Protein AF-A0A753ILD4-F1 (afdb_monomer_lite)

Radius of gyration: 21.02 Å; chains: 1; bounding box: 46×29×59 Å

InterPro domains:
  IPR007387 TRAP transporter, small membrane protein DctQ [PTHR35011] (1-93)
  IPR055348 Tripartite ATP-independent periplasmic transporters, DctQ component [PF04290] (17-93)

Secondary structure (DSSP, 8-state):
-HHHHHHHHHHHHHHHHHHHHHHHHHHHHSS---HHHHHHHHHHHHHHHHHHHHHHHHTT----THHHHHTS-HHHHHHHHHHHHHHHHHH--

Organism: Salmonella enterica (NCBI:txid28901)

Foldseek 3Di:
DLVVLVVVLVVLVVVLVVLVVVQVCCCVVVVDGDPVSVVVSVVSVVVSVVSVVVSVVVVVPPVPPVVVLVVDDPVVVVVVVVVVVVVVVVVVD

pLDDT: mean 78.39, std 11.81, range [47.88, 94.06]

Structure (mmCIF, N/CA/C/O backbone):
data_AF-A0A753ILD4-F1
#
_entry.id   AF-A0A753ILD4-F1
#
loop_
_atom_site.group_PDB
_atom_site.id
_atom_site.type_symbol
_atom_site.label_atom_id
_atom_site.label_alt_id
_atom_site.label_comp_id
_atom_site.label_asym_id
_atom_site.label_entity_id
_atom_site.label_seq_id
_atom_site.pdbx_PDB_ins_code
_atom_site.Cartn_x
_atom_site.Cartn_y
_atom_site.Cartn_z
_atom_site.occupancy
_atom_site.B_iso_or_equiv
_atom_site.auth_seq_id
_atom_site.auth_comp_id
_atom_site.auth_asym_id
_atom_site.auth_atom_id
_atom_site.pdbx_PDB_model_num
ATOM 1 N N . MET A 1 1 ? -3.343 15.400 12.227 1.00 72.06 1 MET A N 1
ATOM 2 C CA . MET A 1 1 ? -2.192 14.477 12.095 1.00 72.06 1 MET A CA 1
ATOM 3 C C . MET A 1 1 ? -2.550 13.225 11.292 1.00 72.06 1 MET A C 1
ATOM 5 O O . MET A 1 1 ? -1.917 13.010 10.270 1.00 72.06 1 MET A O 1
ATOM 9 N N . LYS A 1 2 ? -3.613 12.481 11.646 1.00 76.12 2 LYS A N 1
ATOM 10 C CA . LYS A 1 2 ? -4.068 11.283 10.905 1.00 76.12 2 LYS A CA 1
ATOM 11 C C . LYS A 1 2 ? -4.204 11.486 9.383 1.00 76.12 2 LYS A C 1
ATOM 13 O O . LYS A 1 2 ? -3.594 10.755 8.621 1.00 76.12 2 LYS A O 1
ATOM 18 N N . ARG A 1 3 ? -4.917 12.534 8.945 1.00 81.50 3 ARG A N 1
ATOM 19 C CA . ARG A 1 3 ? -5.118 12.853 7.511 1.00 81.50 3 ARG A CA 1
ATOM 20 C C . ARG A 1 3 ? -3.822 13.105 6.733 1.00 81.50 3 ARG A C 1
ATOM 22 O O . ARG A 1 3 ? -3.750 12.800 5.551 1.00 81.50 3 ARG A O 1
ATOM 29 N N . VAL A 1 4 ? -2.799 13.649 7.396 1.00 87.94 4 VAL A N 1
ATOM 30 C CA . VAL A 1 4 ? -1.479 13.869 6.783 1.00 87.94 4 VAL A CA 1
ATOM 31 C C . VAL A 1 4 ? -0.780 12.529 6.579 1.00 87.94 4 VAL A C 1
ATOM 33 O O . VAL A 1 4 ? -0.233 12.283 5.513 1.00 87.94 4 VAL A O 1
ATOM 36 N N . LEU A 1 5 ? -0.854 11.644 7.575 1.00 86.06 5 LEU A N 1
ATOM 37 C CA . LEU A 1 5 ? -0.256 10.315 7.513 1.00 86.06 5 LEU A CA 1
ATOM 38 C C . LEU A 1 5 ? -0.955 9.415 6.477 1.00 86.06 5 LEU A C 1
ATOM 40 O O . LEU A 1 5 ? -0.278 8.739 5.712 1.00 86.06 5 LEU A O 1
ATOM 44 N N . GLU A 1 6 ? -2.288 9.482 6.384 1.00 86.38 6 GLU A N 1
ATOM 45 C CA . GLU A 1 6 ? -3.076 8.850 5.311 1.00 86.38 6 GLU A CA 1
ATOM 46 C C . GLU A 1 6 ? -2.655 9.366 3.925 1.00 86.38 6 GLU A C 1
ATOM 48 O O . GLU A 1 6 ? -2.471 8.575 3.002 1.00 86.38 6 GLU A O 1
ATOM 53 N N . GLY A 1 7 ? -2.447 10.681 3.781 1.00 90.38 7 GLY A N 1
ATOM 54 C CA . GLY A 1 7 ? -1.963 11.283 2.537 1.00 90.38 7 GLY A CA 1
ATOM 55 C C . GLY A 1 7 ? -0.558 10.809 2.154 1.00 90.38 7 GLY A C 1
ATOM 56 O O . GLY A 1 7 ? -0.334 10.416 1.012 1.00 90.38 7 GLY A O 1
ATOM 57 N N . ILE A 1 8 ? 0.373 10.780 3.113 1.00 90.12 8 ILE A N 1
ATOM 58 C CA . ILE A 1 8 ? 1.737 10.266 2.906 1.00 90.12 8 ILE A CA 1
ATOM 59 C C . ILE A 1 8 ? 1.698 8.790 2.496 1.00 90.12 8 ILE A C 1
ATOM 61 O O . ILE A 1 8 ? 2.380 8.403 1.549 1.00 90.12 8 ILE A O 1
ATOM 65 N N . LEU A 1 9 ? 0.875 7.977 3.164 1.00 90.06 9 LEU A N 1
ATOM 66 C CA . LEU A 1 9 ? 0.708 6.559 2.851 1.00 90.06 9 LEU A CA 1
ATOM 67 C C . LEU A 1 9 ? 0.168 6.351 1.430 1.00 90.06 9 LEU A C 1
ATOM 69 O O . LEU A 1 9 ? 0.706 5.533 0.686 1.00 90.06 9 LEU A O 1
ATOM 73 N N . ALA A 1 10 ? -0.855 7.113 1.033 1.00 91.00 10 ALA A N 1
ATOM 74 C CA . ALA A 1 10 ? -1.426 7.046 -0.309 1.00 91.00 10 ALA A CA 1
ATOM 75 C C . ALA A 1 10 ? -0.390 7.394 -1.391 1.00 91.00 10 ALA A C 1
ATOM 77 O O . ALA A 1 10 ? -0.289 6.694 -2.399 1.00 91.00 10 ALA A O 1
ATOM 78 N N . VAL A 1 11 ? 0.422 8.431 -1.158 1.00 93.94 11 VAL A N 1
ATOM 79 C CA . VAL A 1 11 ? 1.514 8.812 -2.066 1.00 93.94 11 VAL A CA 1
ATOM 80 C C . VAL A 1 11 ? 2.576 7.713 -2.140 1.00 93.94 11 VAL A C 1
ATOM 82 O O . VAL A 1 11 ? 2.984 7.349 -3.239 1.00 93.94 11 VAL A O 1
ATOM 85 N N . LEU A 1 12 ? 2.991 7.138 -1.007 1.00 90.06 12 LEU A N 1
ATOM 86 C CA . LEU A 1 12 ? 3.970 6.045 -0.969 1.00 90.06 12 LEU A CA 1
ATOM 87 C C . LEU A 1 12 ? 3.500 4.816 -1.754 1.00 90.06 12 LEU A C 1
ATOM 89 O O . LEU A 1 12 ? 4.276 4.254 -2.525 1.00 90.06 12 LEU A O 1
ATOM 93 N N . ILE A 1 13 ? 2.231 4.428 -1.596 1.00 91.31 13 ILE A N 1
ATOM 94 C CA . ILE A 1 13 ? 1.626 3.319 -2.347 1.00 91.31 13 ILE A CA 1
ATOM 95 C C . ILE A 1 13 ? 1.627 3.627 -3.848 1.00 91.31 13 ILE A C 1
ATOM 97 O O . ILE A 1 13 ? 2.038 2.783 -4.645 1.00 91.31 13 ILE A O 1
ATOM 101 N N . ALA A 1 14 ? 1.202 4.831 -4.241 1.00 94.06 14 ALA A N 1
ATOM 102 C CA . ALA A 1 14 ? 1.160 5.233 -5.644 1.00 94.06 14 ALA A CA 1
ATOM 103 C C . ALA A 1 14 ? 2.559 5.233 -6.282 1.00 94.06 14 ALA A C 1
ATOM 105 O O . ALA A 1 14 ? 2.743 4.691 -7.371 1.00 94.06 14 ALA A O 1
ATOM 106 N N . VAL A 1 15 ? 3.558 5.782 -5.584 1.00 92.75 15 VAL A N 1
ATOM 107 C CA . VAL A 1 15 ? 4.955 5.807 -6.039 1.00 92.75 15 VAL A CA 1
ATOM 108 C C . VAL A 1 15 ? 5.505 4.391 -6.183 1.00 92.75 15 VAL A C 1
ATOM 110 O O . VAL A 1 15 ? 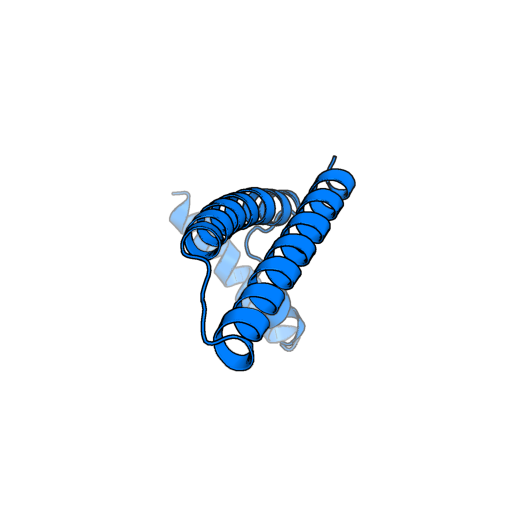6.049 4.063 -7.237 1.00 92.75 15 VAL A O 1
ATOM 113 N N . LEU A 1 16 ? 5.323 3.533 -5.174 1.00 90.81 16 LEU A N 1
ATOM 114 C CA . LEU A 1 16 ? 5.771 2.141 -5.230 1.00 90.81 16 LEU A CA 1
ATOM 115 C C . LEU A 1 16 ? 5.119 1.395 -6.404 1.00 90.81 16 LEU A C 1
ATOM 117 O O . LEU A 1 16 ? 5.809 0.714 -7.159 1.00 90.81 16 LEU A O 1
ATOM 121 N N . SER A 1 17 ? 3.808 1.572 -6.598 1.00 91.69 17 SER A N 1
ATOM 122 C CA . SER A 1 17 ? 3.072 0.966 -7.709 1.00 91.69 17 SER A CA 1
ATOM 123 C C . SER A 1 17 ? 3.609 1.424 -9.065 1.00 91.69 17 SER A C 1
ATOM 125 O O . SER A 1 17 ? 3.849 0.588 -9.932 1.00 91.69 17 SER A O 1
ATOM 127 N N . CYS A 1 18 ? 3.828 2.728 -9.259 1.00 92.88 18 CYS A N 1
ATOM 128 C CA . CYS A 1 18 ? 4.385 3.262 -10.503 1.00 92.88 18 CYS A CA 1
ATOM 129 C C . CYS A 1 18 ? 5.788 2.717 -10.777 1.00 92.88 18 CYS A C 1
ATOM 131 O O . CYS A 1 18 ? 6.067 2.291 -11.893 1.00 92.88 18 CYS A O 1
ATOM 133 N N . ILE A 1 19 ? 6.659 2.689 -9.765 1.00 88.75 19 ILE A N 1
ATOM 134 C CA . ILE A 1 19 ? 8.034 2.194 -9.897 1.00 88.75 19 ILE A CA 1
ATOM 135 C C . ILE A 1 19 ? 8.048 0.717 -10.310 1.00 88.75 19 ILE A C 1
ATOM 137 O O . ILE A 1 19 ? 8.741 0.350 -11.260 1.00 88.75 19 ILE A O 1
ATOM 141 N N . VAL A 1 20 ? 7.259 -0.125 -9.639 1.00 86.94 20 VAL A N 1
ATOM 142 C CA . VAL A 1 20 ? 7.166 -1.555 -9.964 1.00 86.94 20 VAL A CA 1
ATOM 143 C C . VAL A 1 20 ? 6.561 -1.756 -11.352 1.00 86.94 20 VAL A C 1
ATOM 145 O O . VAL A 1 20 ? 7.059 -2.577 -12.117 1.00 86.94 20 VAL A O 1
ATOM 148 N N . PHE A 1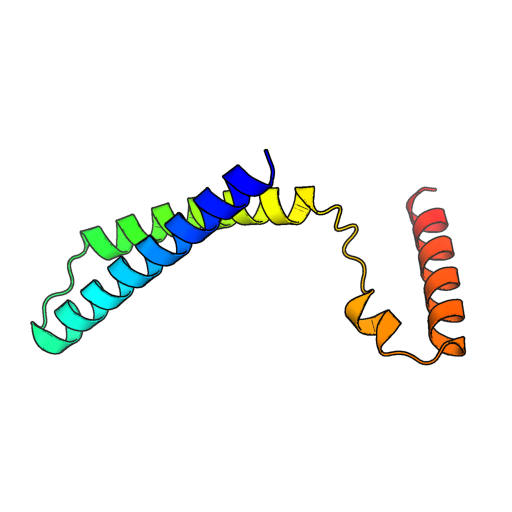 21 ? 5.538 -0.982 -11.717 1.00 89.31 21 PHE A N 1
ATOM 149 C CA . PHE A 1 21 ? 4.914 -1.064 -13.036 1.00 89.31 21 PHE A C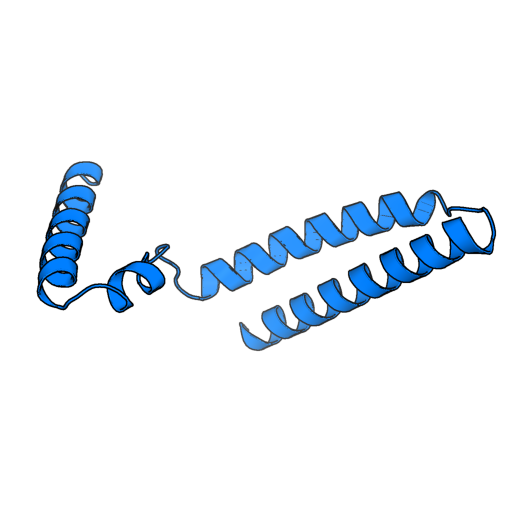A 1
ATOM 150 C C . PHE A 1 21 ? 5.884 -0.678 -14.160 1.00 89.31 21 PHE A C 1
ATOM 152 O O . PHE A 1 21 ? 5.981 -1.383 -15.162 1.00 89.31 21 PHE A O 1
ATOM 159 N N . ILE A 1 22 ? 6.663 0.390 -13.969 1.00 88.12 22 ILE A N 1
ATOM 160 C CA . ILE A 1 22 ? 7.723 0.787 -14.903 1.00 88.12 22 ILE A CA 1
ATOM 161 C C . ILE A 1 22 ? 8.785 -0.312 -14.999 1.00 88.12 22 ILE A C 1
ATOM 163 O O . ILE A 1 22 ? 9.185 -0.654 -16.107 1.00 88.12 22 ILE A O 1
ATOM 167 N N . ASN A 1 23 ? 9.208 -0.904 -13.875 1.00 86.62 23 ASN A N 1
ATOM 168 C CA . ASN A 1 23 ? 10.181 -2.004 -13.875 1.00 86.62 23 ASN A CA 1
ATOM 169 C C . ASN A 1 23 ? 9.647 -3.223 -14.647 1.00 86.62 23 ASN A C 1
ATOM 171 O O . ASN A 1 23 ? 10.363 -3.797 -15.458 1.00 86.62 23 ASN A O 1
ATOM 175 N N . VAL A 1 24 ? 8.367 -3.569 -14.482 1.00 86.44 24 VAL A N 1
ATOM 176 C CA . VAL A 1 24 ? 7.701 -4.627 -15.258 1.00 86.44 24 VAL A CA 1
ATOM 177 C C . VAL A 1 24 ? 7.740 -4.313 -16.757 1.00 86.44 24 VAL A C 1
ATOM 179 O O . VAL A 1 24 ? 8.163 -5.163 -17.538 1.00 86.44 24 VAL A O 1
ATOM 182 N N . ILE A 1 25 ? 7.374 -3.096 -17.173 1.00 87.38 25 ILE A N 1
ATOM 183 C CA . ILE A 1 25 ? 7.426 -2.695 -18.590 1.00 87.38 25 ILE A CA 1
ATOM 184 C C . ILE A 1 25 ? 8.856 -2.757 -19.130 1.00 87.38 25 ILE A C 1
ATOM 186 O O . ILE A 1 25 ? 9.067 -3.266 -20.226 1.00 87.38 25 ILE A O 1
ATOM 190 N N . LEU A 1 26 ? 9.841 -2.266 -18.379 1.00 85.12 26 LEU A N 1
ATOM 191 C CA . LEU A 1 26 ? 11.245 -2.301 -18.792 1.00 85.12 26 LEU A CA 1
ATOM 192 C C . LEU A 1 26 ? 11.757 -3.735 -18.927 1.00 85.12 26 LEU A C 1
ATOM 194 O O . LEU A 1 26 ? 12.396 -4.089 -19.914 1.00 85.12 26 LEU A O 1
ATOM 198 N N . ARG A 1 27 ? 11.414 -4.583 -17.961 1.00 82.38 27 ARG A N 1
ATOM 199 C CA . ARG A 1 27 ? 11.857 -5.969 -17.925 1.00 82.38 27 ARG A CA 1
ATOM 200 C C . ARG A 1 27 ? 11.279 -6.795 -19.067 1.00 82.38 27 ARG A C 1
ATOM 202 O O . ARG A 1 27 ? 12.023 -7.558 -19.666 1.00 82.38 27 ARG A O 1
ATOM 209 N N . TYR A 1 28 ? 9.988 -6.648 -19.368 1.00 82.81 28 TYR A N 1
ATOM 210 C CA . TYR A 1 28 ? 9.334 -7.427 -20.428 1.00 82.81 28 TYR A CA 1
ATOM 211 C C . TYR A 1 28 ? 9.395 -6.761 -21.811 1.00 82.81 28 TYR A C 1
ATOM 213 O O . TYR A 1 28 ? 9.319 -7.453 -22.817 1.00 82.81 28 TYR A O 1
ATOM 221 N N . GLY A 1 29 ? 9.510 -5.434 -21.880 1.00 80.62 29 GLY A N 1
ATOM 222 C CA . GLY A 1 29 ? 9.552 -4.682 -23.138 1.00 80.62 29 GLY A CA 1
ATOM 223 C C . GLY A 1 29 ? 10.965 -4.398 -23.650 1.00 80.62 29 GLY A C 1
ATOM 224 O O . GLY A 1 29 ? 11.177 -4.366 -24.858 1.00 80.62 29 GLY A O 1
ATOM 225 N N . PHE A 1 30 ? 11.931 -4.204 -22.749 1.00 76.12 30 PHE A N 1
ATOM 226 C CA . PHE A 1 30 ? 13.320 -3.861 -23.077 1.00 76.12 30 PHE A CA 1
ATOM 227 C C . PHE A 1 30 ? 14.328 -4.931 -22.622 1.00 76.12 30 PHE A C 1
ATOM 229 O O . PHE A 1 30 ? 15.530 -4.665 -22.670 1.00 76.12 30 PHE A O 1
ATOM 236 N N . GLU A 1 31 ? 13.864 -6.101 -22.148 1.00 67.38 31 GLU A N 1
ATOM 237 C CA . GLU A 1 31 ? 14.681 -7.220 -21.617 1.00 67.38 31 GLU A CA 1
ATOM 238 C C . GLU A 1 31 ? 15.714 -6.785 -20.549 1.00 67.38 31 GLU A C 1
ATOM 240 O O . GLU A 1 31 ? 16.661 -7.502 -20.229 1.00 67.38 31 GLU A O 1
ATOM 245 N N . SER A 1 32 ? 15.546 -5.590 -19.974 1.00 68.25 32 SER A N 1
ATOM 246 C CA . SER A 1 32 ? 16.497 -4.962 -19.060 1.00 68.25 32 SER A CA 1
ATOM 247 C C . SER A 1 32 ? 15.771 -4.508 -17.803 1.00 68.25 32 SER A C 1
ATOM 249 O O . SER A 1 32 ? 14.971 -3.576 -17.795 1.00 68.25 32 SER A O 1
ATOM 251 N N . SER A 1 33 ? 16.045 -5.202 -16.704 1.00 67.00 33 SER A N 1
ATOM 252 C CA . SER A 1 33 ? 15.596 -4.821 -15.367 1.00 67.00 33 SER A CA 1
ATOM 253 C C . SER A 1 33 ? 16.669 -3.979 -14.683 1.00 67.00 33 SER A C 1
ATOM 255 O O . SER A 1 33 ? 17.821 -4.405 -14.571 1.00 67.00 33 SER A O 1
ATOM 257 N N . ILE A 1 34 ? 16.303 -2.792 -14.199 1.00 74.12 34 ILE A N 1
ATOM 258 C CA . ILE A 1 34 ? 17.219 -1.933 -13.442 1.00 74.12 34 ILE A CA 1
ATOM 259 C C . ILE A 1 34 ? 17.346 -2.505 -12.026 1.00 74.12 34 ILE A C 1
ATOM 261 O O . ILE A 1 34 ? 16.423 -2.375 -11.226 1.00 74.12 34 ILE A O 1
ATOM 265 N N . LEU A 1 35 ? 18.501 -3.093 -11.694 1.00 70.88 35 LEU A N 1
ATOM 266 C CA . LEU A 1 35 ? 18.753 -3.707 -10.379 1.00 70.88 35 LEU A CA 1
ATOM 267 C C . LEU A 1 35 ? 18.510 -2.727 -9.212 1.00 70.88 35 LEU A C 1
ATOM 269 O O . LEU A 1 35 ? 17.982 -3.101 -8.168 1.00 70.88 35 LEU A O 1
ATOM 273 N N . SER A 1 36 ? 18.822 -1.444 -9.414 1.00 73.56 36 SER A N 1
ATOM 274 C CA . SER A 1 36 ? 18.599 -0.381 -8.425 1.00 73.56 36 SER A CA 1
ATOM 275 C C . SER A 1 36 ? 17.119 -0.127 -8.119 1.00 73.56 36 SER A C 1
ATOM 277 O O . SER A 1 36 ? 16.795 0.377 -7.045 1.00 73.56 36 SER A O 1
ATOM 279 N N . VAL A 1 37 ? 16.205 -0.473 -9.033 1.00 79.94 37 VAL A N 1
ATOM 280 C CA . VAL A 1 37 ? 14.764 -0.306 -8.811 1.00 79.94 37 VAL A CA 1
ATOM 281 C C . VAL A 1 37 ? 14.238 -1.362 -7.844 1.00 79.94 37 VAL A C 1
ATOM 283 O O . VAL A 1 37 ? 13.410 -1.040 -6.994 1.00 79.94 37 VAL A O 1
ATOM 286 N N . ASP A 1 38 ? 14.742 -2.593 -7.907 1.00 79.38 38 ASP A N 1
ATOM 287 C CA . ASP A 1 38 ? 14.372 -3.659 -6.970 1.00 79.38 38 ASP A CA 1
ATOM 288 C C . ASP A 1 38 ? 14.763 -3.323 -5.525 1.00 79.38 38 ASP A C 1
ATOM 290 O O . ASP A 1 38 ? 14.000 -3.572 -4.588 1.00 79.38 38 ASP A O 1
ATOM 294 N N . GLU A 1 39 ? 15.934 -2.717 -5.337 1.00 86.06 39 GLU A N 1
ATOM 295 C CA . GLU A 1 39 ? 16.422 -2.314 -4.018 1.00 86.06 39 GLU A CA 1
ATOM 296 C C . GLU A 1 39 ? 15.647 -1.103 -3.475 1.00 86.06 39 GLU A C 1
ATOM 298 O O . GLU A 1 39 ? 15.149 -1.130 -2.345 1.00 86.06 39 GLU A O 1
ATOM 303 N N . LEU A 1 40 ? 15.422 -0.088 -4.318 1.00 85.19 40 LEU A N 1
ATOM 304 C CA . LEU A 1 40 ? 14.628 1.094 -3.973 1.00 85.19 40 LEU A CA 1
ATOM 305 C C . LEU A 1 40 ? 13.181 0.734 -3.604 1.00 85.19 40 LEU A C 1
ATOM 307 O O . LEU A 1 40 ? 12.652 1.235 -2.610 1.00 85.19 40 LEU A O 1
ATOM 311 N N . SER A 1 41 ? 12.555 -0.163 -4.372 1.00 85.75 41 SER A N 1
ATOM 312 C CA . SER A 1 41 ? 11.197 -0.658 -4.109 1.00 85.75 41 SER A CA 1
ATOM 313 C C . SER A 1 41 ? 11.107 -1.324 -2.739 1.00 85.75 41 SER A C 1
ATOM 315 O O . SER A 1 41 ? 10.139 -1.128 -2.008 1.00 85.75 41 SER A O 1
ATOM 317 N N . ARG A 1 42 ? 12.142 -2.079 -2.358 1.00 87.56 42 ARG A N 1
ATOM 318 C CA . ARG A 1 42 ? 12.209 -2.777 -1.072 1.00 87.56 42 ARG A CA 1
ATOM 319 C C . ARG A 1 42 ? 12.316 -1.795 0.092 1.00 87.56 42 ARG A C 1
ATOM 321 O O . ARG A 1 42 ? 11.600 -1.951 1.078 1.00 87.56 42 ARG A O 1
ATOM 328 N N . TYR A 1 43 ? 13.138 -0.755 -0.041 1.00 89.62 43 TYR A N 1
ATOM 329 C CA . TYR A 1 43 ? 13.230 0.300 0.970 1.00 89.62 43 TYR A CA 1
ATOM 330 C C . TYR A 1 43 ? 11.931 1.103 1.098 1.00 89.62 43 TYR A C 1
ATOM 332 O O . TYR A 1 43 ? 11.456 1.315 2.214 1.00 89.62 43 TYR A O 1
ATOM 340 N N . LEU A 1 44 ? 11.316 1.500 -0.022 1.00 88.38 44 LEU A N 1
ATOM 341 C CA . LEU A 1 44 ? 10.009 2.173 -0.034 1.00 88.38 44 LEU A CA 1
ATOM 342 C C . LEU A 1 44 ? 8.924 1.316 0.617 1.00 88.38 44 LEU A C 1
ATOM 344 O O . LEU A 1 44 ? 8.124 1.830 1.396 1.00 88.38 44 LEU A O 1
ATOM 348 N N . PHE A 1 45 ? 8.919 0.014 0.332 1.00 89.06 45 PHE A N 1
ATOM 349 C CA . PHE A 1 45 ? 7.975 -0.917 0.929 1.00 89.06 45 PHE A CA 1
ATOM 350 C C . PHE A 1 45 ? 8.115 -0.957 2.451 1.00 89.06 45 PHE A C 1
ATOM 352 O O . PHE A 1 45 ? 7.112 -0.818 3.134 1.00 89.06 45 PHE A O 1
ATOM 359 N N . VAL A 1 46 ? 9.336 -1.054 2.990 1.00 93.31 46 VAL A N 1
ATOM 360 C CA . VAL A 1 46 ? 9.573 -1.036 4.446 1.00 93.31 46 VAL A CA 1
ATOM 361 C C . VAL A 1 46 ? 9.011 0.236 5.092 1.00 93.31 46 VAL A C 1
ATOM 363 O O . VAL A 1 46 ? 8.304 0.161 6.099 1.00 93.31 46 VAL A O 1
ATOM 366 N N . TRP A 1 47 ? 9.268 1.405 4.499 1.00 91.50 47 TRP A N 1
ATOM 367 C CA . TRP A 1 47 ? 8.712 2.673 4.985 1.00 91.50 47 TRP A CA 1
ATOM 368 C C . TRP A 1 47 ? 7.182 2.709 4.924 1.00 91.50 47 TRP A C 1
ATOM 370 O O . TRP A 1 47 ? 6.539 3.166 5.871 1.00 91.50 47 TRP A O 1
ATOM 380 N N . LEU A 1 48 ? 6.594 2.186 3.846 1.00 90.75 48 LEU A N 1
ATOM 381 C CA . LEU A 1 48 ? 5.149 2.052 3.680 1.00 90.75 48 LEU A CA 1
ATOM 382 C C . LEU A 1 48 ? 4.542 1.173 4.778 1.00 90.75 48 LEU A C 1
ATOM 384 O O . LEU A 1 48 ? 3.522 1.559 5.346 1.00 90.75 48 LEU A O 1
ATOM 388 N N . THR A 1 49 ? 5.165 0.043 5.130 1.00 89.69 49 THR A N 1
ATOM 389 C CA . THR A 1 49 ? 4.664 -0.838 6.197 1.00 89.69 49 THR A CA 1
ATOM 390 C C . THR A 1 49 ? 4.696 -0.156 7.558 1.00 89.69 49 THR A C 1
ATOM 392 O O . THR A 1 49 ? 3.715 -0.239 8.293 1.00 89.69 49 THR A O 1
ATOM 395 N N . PHE A 1 50 ? 5.781 0.548 7.896 1.00 90.44 50 PHE A N 1
ATOM 396 C CA . PHE A 1 50 ? 5.874 1.267 9.170 1.00 90.44 50 PHE A CA 1
ATOM 397 C C . PHE A 1 50 ? 4.839 2.390 9.270 1.00 90.44 50 PHE A C 1
ATOM 399 O O . PHE A 1 50 ? 4.113 2.472 10.260 1.00 90.44 50 PHE A O 1
ATOM 406 N N . ILE A 1 51 ? 4.722 3.227 8.236 1.00 88.00 51 ILE A N 1
ATOM 407 C CA . ILE A 1 51 ? 3.748 4.325 8.211 1.00 88.00 51 ILE A CA 1
ATOM 408 C C . ILE A 1 51 ? 2.318 3.771 8.228 1.00 88.00 51 ILE A C 1
ATOM 410 O O . ILE A 1 51 ? 1.483 4.252 8.993 1.00 88.00 51 ILE A O 1
ATOM 414 N N . GLY A 1 52 ? 2.042 2.725 7.445 1.00 86.00 52 GLY A N 1
ATOM 415 C CA . GLY A 1 52 ? 0.746 2.050 7.412 1.00 86.00 52 GLY A CA 1
ATOM 416 C C . GLY A 1 52 ? 0.361 1.437 8.758 1.00 86.00 52 GLY A C 1
ATOM 417 O O . GLY A 1 52 ? -0.777 1.599 9.195 1.00 86.00 52 GLY A O 1
ATOM 418 N N . ALA A 1 53 ? 1.311 0.813 9.460 1.00 85.38 53 ALA A N 1
ATOM 419 C CA . ALA A 1 53 ? 1.095 0.288 10.804 1.00 85.38 53 ALA A CA 1
ATOM 420 C C . ALA A 1 53 ? 0.746 1.403 11.800 1.00 85.38 53 ALA A C 1
ATOM 422 O O . ALA A 1 53 ? -0.186 1.242 12.582 1.00 85.38 53 ALA A O 1
ATOM 423 N N . ILE A 1 54 ? 1.426 2.554 11.737 1.00 85.62 54 ILE A N 1
ATOM 424 C CA . ILE A 1 54 ? 1.115 3.710 12.592 1.00 85.62 54 ILE A CA 1
ATOM 425 C C . ILE A 1 54 ? -0.297 4.237 12.296 1.00 85.62 54 ILE A C 1
ATOM 427 O O . ILE A 1 54 ? -1.056 4.466 13.235 1.00 85.62 54 ILE A O 1
ATOM 431 N N . VAL A 1 55 ? -0.686 4.389 11.021 1.00 82.44 55 VAL A N 1
ATOM 432 C CA . VAL A 1 55 ? -2.054 4.809 10.645 1.00 82.44 55 VAL A CA 1
ATOM 433 C C . VAL A 1 55 ? -3.096 3.825 11.181 1.00 82.44 55 VAL A C 1
ATOM 435 O O . VAL A 1 55 ? -4.080 4.255 11.781 1.00 82.44 55 VAL A O 1
ATOM 438 N N . ALA A 1 56 ? -2.870 2.519 11.009 1.00 78.38 56 ALA A N 1
ATOM 439 C CA . ALA A 1 56 ? -3.773 1.473 11.486 1.00 78.38 56 ALA A CA 1
ATOM 440 C C . ALA A 1 56 ? -3.896 1.465 13.020 1.00 78.38 56 ALA A C 1
ATOM 442 O O . ALA A 1 56 ? -4.984 1.270 13.559 1.00 78.38 56 ALA A O 1
ATOM 443 N N . PHE A 1 57 ? -2.796 1.730 13.727 1.00 74.88 57 PHE A N 1
ATOM 444 C CA . PHE A 1 57 ? -2.778 1.815 15.186 1.00 74.88 57 PHE A CA 1
ATOM 445 C C . PHE A 1 57 ? -3.483 3.080 15.700 1.00 74.88 57 PHE A C 1
ATOM 447 O O . PHE A 1 57 ? -4.203 3.035 16.696 1.00 74.88 57 PHE A O 1
ATOM 454 N N . MET A 1 58 ? -3.330 4.207 14.993 1.00 70.31 58 MET A N 1
ATOM 455 C CA . MET A 1 58 ? -4.019 5.465 15.303 1.00 70.31 58 MET A CA 1
ATOM 456 C C . MET A 1 58 ? -5.543 5.361 15.187 1.00 70.31 58 MET A C 1
ATOM 458 O O . MET A 1 58 ? -6.246 6.133 15.838 1.00 70.31 58 MET A O 1
ATOM 462 N N . ASP A 1 59 ? -6.060 4.422 14.393 1.00 66.81 59 ASP A N 1
ATOM 463 C CA . ASP A 1 59 ? -7.500 4.185 14.266 1.00 66.81 59 ASP A CA 1
ATOM 464 C C . ASP A 1 59 ? -8.120 3.422 15.449 1.00 66.81 59 ASP A C 1
ATOM 466 O O . ASP A 1 59 ? -9.275 3.013 15.381 1.00 66.81 59 ASP A O 1
ATOM 470 N N . ASN A 1 60 ? -7.390 3.268 16.566 1.00 55.19 60 ASN A N 1
ATOM 471 C CA . ASN A 1 60 ? -7.848 2.536 17.750 1.00 55.19 60 ASN A CA 1
ATOM 472 C C . ASN A 1 60 ? -8.370 1.141 17.396 1.00 55.19 60 ASN A C 1
ATOM 474 O O . ASN A 1 60 ? -9.385 0.675 17.915 1.00 55.19 60 ASN A O 1
ATOM 478 N N . ALA A 1 61 ? -7.619 0.432 16.559 1.00 51.66 61 ALA A N 1
ATOM 479 C CA . ALA A 1 61 ? -7.759 -1.002 16.475 1.00 51.66 61 ALA A CA 1
ATOM 480 C C . ALA A 1 61 ? -7.110 -1.642 17.721 1.00 51.66 61 ALA A C 1
ATOM 482 O O . ALA A 1 61 ? -6.079 -2.305 17.646 1.00 51.66 61 ALA A O 1
ATOM 483 N N . HIS A 1 62 ? -7.811 -1.606 18.863 1.00 50.34 62 HIS A N 1
ATOM 484 C CA . HIS A 1 62 ? -8.120 -2.918 19.443 1.00 50.34 62 HIS A CA 1
ATOM 485 C C . HIS A 1 62 ? -8.637 -3.685 18.240 1.00 50.34 62 HIS A C 1
ATOM 487 O O . HIS A 1 62 ? -9.609 -3.195 17.676 1.00 50.34 62 HIS A O 1
ATOM 493 N N . VAL A 1 63 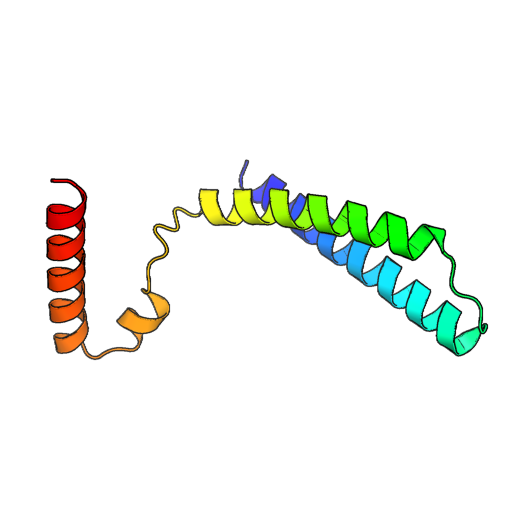? -7.916 -4.689 17.735 1.00 51.44 63 VAL A N 1
ATOM 494 C CA . VAL A 1 63 ? -8.270 -5.421 16.511 1.00 51.44 63 VAL A CA 1
ATOM 495 C C . VAL A 1 63 ? -9.650 -6.019 16.747 1.00 51.44 63 VAL A C 1
ATOM 497 O O . VAL A 1 63 ? -9.815 -7.146 17.202 1.00 51.44 63 VAL A O 1
ATOM 500 N N . GLN A 1 64 ? -10.664 -5.185 16.581 1.00 47.88 64 GLN A N 1
ATOM 501 C CA . GLN A 1 64 ? -12.021 -5.488 16.888 1.00 47.88 64 GLN A CA 1
ATOM 502 C C . GLN A 1 64 ? -12.376 -6.303 15.678 1.00 47.88 64 GLN A C 1
ATOM 504 O O . GLN A 1 64 ? -12.449 -5.832 14.544 1.00 47.88 64 GLN A O 1
ATOM 509 N N . VAL A 1 65 ? -12.599 -7.571 15.956 1.00 51.91 65 VAL A N 1
ATOM 510 C CA . VAL A 1 65 ? -13.309 -8.521 15.120 1.00 51.91 65 VAL A CA 1
ATOM 511 C C . VAL A 1 65 ? -14.759 -8.015 14.908 1.00 51.91 65 VAL A C 1
ATOM 513 O O . VAL A 1 65 ? -15.678 -8.802 14.748 1.00 51.91 65 VAL A O 1
ATOM 516 N N . THR A 1 66 ? -15.016 -6.698 14.909 1.00 55.56 66 THR A N 1
ATOM 517 C CA . THR A 1 66 ? -16.316 -6.071 14.673 1.00 55.56 66 THR A CA 1
ATOM 518 C C . THR A 1 66 ? -16.823 -6.399 13.293 1.00 55.56 66 THR A C 1
ATOM 520 O O . THR A 1 66 ? -17.995 -6.710 13.179 1.00 55.56 66 THR A O 1
ATOM 523 N N . PHE A 1 67 ? -15.961 -6.494 12.276 1.00 55.44 67 PHE A N 1
ATOM 524 C CA . PHE A 1 67 ? -16.416 -6.903 10.945 1.00 55.44 67 PHE A CA 1
ATOM 525 C C . PHE A 1 67 ? -17.074 -8.298 10.940 1.00 55.44 67 PHE A C 1
ATOM 527 O O . PHE A 1 67 ? -18.036 -8.544 10.216 1.00 55.44 67 PHE A O 1
ATOM 534 N N . VAL A 1 68 ? -16.587 -9.223 11.776 1.00 58.34 68 VAL A N 1
ATOM 535 C CA . VAL A 1 68 ? -17.184 -10.561 11.924 1.00 58.34 68 VAL A CA 1
ATOM 536 C C . VAL A 1 68 ? -18.376 -10.519 12.884 1.00 58.34 68 VAL A C 1
ATOM 538 O O . VAL A 1 68 ? -19.386 -11.165 12.623 1.00 58.34 68 VAL A O 1
ATOM 541 N N . VAL A 1 69 ? -18.302 -9.735 13.964 1.00 61.19 69 VAL A N 1
ATOM 542 C CA . VAL A 1 69 ? -19.380 -9.583 14.957 1.00 61.19 69 VAL A CA 1
ATOM 543 C C . VAL A 1 69 ? -20.611 -8.903 14.357 1.00 61.19 69 VAL A C 1
ATOM 545 O O . VAL A 1 69 ? -21.721 -9.374 14.573 1.00 61.19 69 VAL A O 1
ATOM 548 N N . GLU A 1 70 ? -20.453 -7.856 13.552 1.00 63.00 70 GLU A N 1
ATOM 549 C CA . GLU A 1 70 ? -21.546 -7.129 12.891 1.00 63.00 70 GLU A CA 1
ATOM 550 C C . GLU A 1 70 ? -22.303 -7.999 11.886 1.00 63.00 70 GLU A C 1
ATOM 552 O O . GLU A 1 70 ? -23.502 -7.820 11.692 1.00 63.00 70 GLU A O 1
ATOM 557 N N . LYS A 1 71 ? -21.632 -8.999 11.302 1.00 64.12 71 LYS A N 1
ATOM 558 C CA . LYS A 1 71 ? -22.258 -9.984 10.413 1.00 64.12 71 LYS A CA 1
ATOM 559 C C . LYS A 1 71 ? -22.987 -11.111 11.160 1.00 64.12 71 LYS A C 1
ATOM 561 O O . LYS A 1 71 ? -23.638 -11.941 10.526 1.00 64.12 71 LYS A O 1
ATOM 566 N N . LEU A 1 72 ? -22.865 -11.172 12.486 1.00 61.59 72 LEU A N 1
ATOM 567 C CA . LEU A 1 72 ? -23.485 -12.179 13.345 1.00 61.59 72 LEU A CA 1
ATOM 568 C C . LEU A 1 72 ? -24.835 -11.692 13.893 1.00 61.59 72 LEU A C 1
ATOM 570 O O . LEU A 1 72 ? -25.031 -10.512 14.170 1.00 61.59 72 LEU A O 1
ATOM 574 N N . SER A 1 73 ? -25.766 -12.627 14.109 1.00 70.38 73 SER A N 1
ATOM 575 C CA . SER A 1 73 ? -27.061 -12.329 14.730 1.00 70.38 73 SER A CA 1
ATOM 576 C C . SER A 1 73 ? -26.893 -11.724 16.139 1.00 70.38 73 SER A C 1
ATOM 578 O O . SER A 1 73 ? -25.933 -12.058 16.846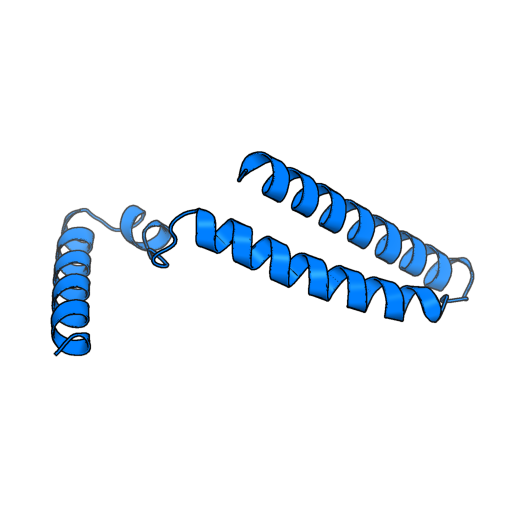 1.00 70.38 73 SER A O 1
ATOM 580 N N . PRO A 1 74 ? -27.837 -10.883 16.604 1.00 71.06 74 PRO A N 1
ATOM 581 C CA . PRO A 1 74 ? -27.714 -10.152 17.873 1.00 71.06 74 PRO A CA 1
ATOM 582 C C . PRO A 1 74 ? -27.510 -11.055 19.105 1.00 71.06 74 PRO A C 1
ATOM 584 O O . PRO A 1 74 ? -26.893 -10.644 20.087 1.00 71.06 74 PRO A O 1
ATOM 587 N N . ALA A 1 75 ? -27.959 -12.314 19.054 1.00 71.25 75 ALA A N 1
ATOM 588 C CA . ALA A 1 75 ? -27.717 -13.297 20.112 1.00 71.25 75 ALA A CA 1
ATOM 589 C C . ALA A 1 75 ? -26.244 -13.747 20.190 1.00 71.25 75 ALA A C 1
ATOM 591 O O . ALA A 1 75 ? -25.696 -13.911 21.284 1.00 71.25 75 ALA A O 1
ATOM 592 N N . ASN A 1 76 ? -25.583 -13.913 19.042 1.00 70.88 76 ASN A N 1
ATOM 593 C CA . ASN A 1 76 ? -24.197 -14.373 18.982 1.00 70.88 76 ASN A CA 1
ATOM 594 C C . ASN A 1 76 ? -23.205 -13.240 19.271 1.00 70.88 76 ASN A C 1
ATOM 596 O O . ASN A 1 76 ? -22.166 -13.494 19.878 1.00 70.88 76 ASN A O 1
ATOM 600 N N . GLN A 1 77 ? -23.554 -11.991 18.941 1.00 71.88 77 GLN A N 1
ATOM 601 C CA . GLN A 1 77 ? -22.776 -10.814 19.348 1.00 71.88 77 GLN A CA 1
ATOM 602 C C . GLN A 1 77 ? -22.660 -10.711 20.873 1.00 71.88 77 GLN A C 1
ATOM 604 O O . GLN A 1 77 ? -21.570 -10.514 21.407 1.00 71.88 77 GLN A O 1
ATOM 609 N N . ARG A 1 78 ? -23.775 -10.921 21.584 1.00 72.19 78 ARG A N 1
ATOM 610 C CA . ARG A 1 78 ? -23.836 -10.845 23.051 1.00 72.19 78 ARG A CA 1
ATOM 611 C C . ARG A 1 78 ? -23.001 -11.934 23.729 1.00 72.19 78 ARG A C 1
ATOM 613 O O . ARG A 1 78 ? -22.354 -11.680 24.739 1.00 72.19 78 ARG A O 1
ATOM 620 N N . ARG A 1 79 ? -22.977 -13.142 23.154 1.00 75.81 79 ARG A N 1
ATOM 621 C CA . ARG A 1 79 ? -22.107 -14.236 23.618 1.00 75.81 79 ARG A CA 1
ATOM 622 C C . ARG A 1 79 ? -20.634 -13.929 23.380 1.00 75.81 79 ARG A C 1
ATOM 624 O O . ARG A 1 79 ? -19.828 -14.146 24.278 1.00 75.81 79 ARG A O 1
ATOM 631 N N . LEU A 1 80 ? -20.292 -13.407 22.201 1.00 74.94 80 LEU A N 1
ATOM 632 C CA . LEU A 1 80 ? -18.907 -13.091 21.872 1.00 74.94 80 LEU A CA 1
ATOM 633 C C . LEU A 1 80 ? -18.368 -11.956 22.745 1.00 74.94 80 LEU A C 1
ATOM 635 O O . LEU A 1 80 ? -17.234 -12.061 23.204 1.00 74.94 80 LEU A O 1
ATOM 639 N N . SER A 1 81 ? -19.181 -10.929 23.030 1.00 73.25 81 SER A N 1
ATOM 640 C CA . SER A 1 81 ? -18.777 -9.804 23.882 1.00 73.25 81 SER A CA 1
ATOM 641 C C . SER A 1 81 ? -18.530 -10.232 25.328 1.00 73.25 81 SER A C 1
ATOM 643 O O . SER A 1 81 ? -17.597 -9.738 25.956 1.00 73.25 81 SER A O 1
ATOM 645 N N . LEU A 1 82 ? -19.339 -11.155 25.860 1.00 79.69 82 LEU A N 1
ATOM 646 C CA . LEU A 1 82 ? -19.107 -11.736 27.183 1.00 79.69 82 LEU A CA 1
ATOM 647 C C . LEU A 1 82 ? -17.792 -12.515 27.201 1.00 79.69 82 LEU A C 1
ATOM 649 O O . LEU A 1 82 ? -16.973 -12.288 28.082 1.00 79.69 82 LEU A O 1
ATOM 653 N N . LEU A 1 83 ? -17.554 -13.351 26.187 1.00 80.19 83 LEU A N 1
ATOM 654 C CA . LEU A 1 83 ? -16.339 -14.159 26.068 1.00 80.19 83 LEU A CA 1
ATOM 655 C C . LEU A 1 83 ? -15.078 -13.286 25.952 1.00 80.19 83 LEU A C 1
ATOM 657 O O . LEU A 1 83 ? -14.082 -13.570 26.609 1.00 80.19 83 LEU A O 1
ATOM 661 N N . THR A 1 84 ? -15.131 -12.186 25.189 1.00 76.81 84 THR A N 1
ATOM 662 C CA . THR A 1 84 ? -14.006 -11.235 25.093 1.00 76.81 84 THR A CA 1
ATOM 663 C C . THR A 1 84 ? -13.732 -10.548 26.425 1.00 76.81 84 THR A C 1
ATOM 665 O O . THR A 1 84 ? -12.582 -10.509 26.845 1.00 76.81 84 THR A O 1
ATOM 668 N N . HIS A 1 85 ? -14.762 -10.065 27.130 1.00 79.06 85 HIS A N 1
ATOM 669 C CA . HIS A 1 85 ? -14.575 -9.462 28.455 1.00 79.06 85 HIS A CA 1
ATOM 670 C C . HIS A 1 85 ? -14.017 -10.462 29.473 1.00 79.06 85 HIS A C 1
ATOM 672 O O . HIS A 1 85 ? -13.127 -10.105 30.240 1.00 79.06 85 HIS A O 1
ATOM 678 N N . SER A 1 86 ? -14.494 -11.713 29.464 1.00 80.12 86 SER A N 1
ATOM 679 C CA . SER A 1 86 ? -13.962 -12.775 30.327 1.00 80.12 86 SER A CA 1
ATOM 680 C C . SER A 1 86 ? -12.494 -13.071 30.026 1.00 80.12 86 SER A C 1
ATOM 682 O O . SER A 1 86 ? -11.697 -13.205 30.948 1.00 80.12 86 SER A O 1
ATOM 684 N N . LEU A 1 87 ? -12.128 -13.144 28.744 1.00 80.25 87 LEU A N 1
ATOM 685 C CA . LEU A 1 87 ? -10.760 -13.423 28.317 1.00 80.25 87 LEU A CA 1
ATOM 686 C C . LEU A 1 87 ? -9.811 -12.275 28.683 1.00 80.25 87 LEU A C 1
ATOM 688 O O . LEU A 1 87 ? -8.719 -12.532 29.170 1.00 80.25 87 LEU A O 1
ATOM 692 N N . ILE A 1 88 ? -10.242 -11.021 28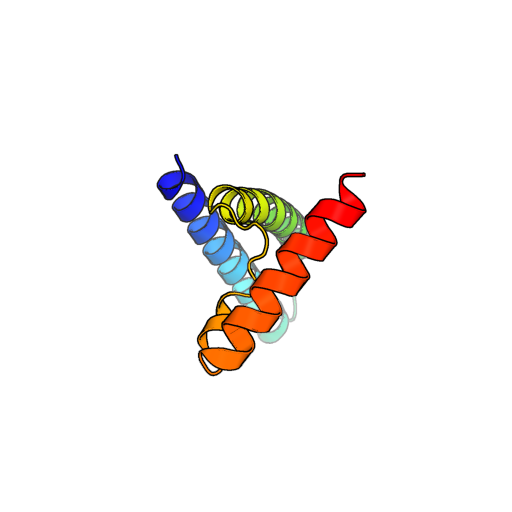.511 1.00 82.12 88 ILE A N 1
ATOM 693 C CA . ILE A 1 88 ? -9.467 -9.833 28.901 1.00 82.12 88 ILE A CA 1
ATOM 694 C C . ILE A 1 88 ? -9.245 -9.809 30.419 1.00 82.12 88 ILE A C 1
ATOM 696 O O . ILE A 1 88 ? -8.126 -9.573 30.861 1.00 82.12 88 ILE A O 1
ATOM 700 N N . LEU A 1 89 ? -10.279 -10.100 31.215 1.00 81.12 89 LEU A N 1
ATOM 701 C CA . LEU A 1 89 ? -10.161 -10.203 32.674 1.00 81.12 89 LEU A CA 1
ATOM 702 C C . LEU A 1 89 ? -9.207 -11.320 33.109 1.00 81.12 89 LEU A C 1
ATOM 704 O O . LEU A 1 89 ? -8.450 -11.122 34.049 1.00 81.12 89 LEU A O 1
ATOM 708 N N . LEU A 1 90 ? -9.231 -12.466 32.425 1.00 82.38 90 LEU A N 1
ATOM 709 C CA . LEU A 1 90 ? -8.375 -13.613 32.737 1.00 82.38 90 LEU A CA 1
ATOM 710 C C . LEU A 1 90 ? -6.915 -13.410 32.311 1.00 82.38 90 LEU A C 1
ATOM 712 O O . LEU A 1 90 ? -6.031 -13.976 32.931 1.00 82.38 90 LEU A O 1
ATOM 716 N N . LEU A 1 91 ? -6.664 -12.629 31.259 1.00 78.88 91 LEU A N 1
ATOM 717 C CA . LEU A 1 91 ? -5.316 -12.349 30.744 1.00 78.88 91 LEU A CA 1
ATOM 718 C C . LEU A 1 91 ? -4.659 -11.155 31.464 1.00 78.88 91 LEU A C 1
ATOM 720 O O . LEU A 1 91 ? -3.442 -11.011 31.439 1.00 78.88 91 LEU A O 1
ATOM 724 N N . CYS A 1 92 ? -5.466 -10.291 32.089 1.00 71.88 92 CYS A N 1
ATOM 725 C CA . CYS A 1 92 ? -5.009 -9.152 32.890 1.00 71.88 92 CYS A CA 1
ATOM 726 C C . CYS A 1 92 ? -4.770 -9.500 34.378 1.00 71.88 92 CYS A C 1
ATOM 728 O O . CYS A 1 92 ? -4.295 -8.642 35.125 1.00 71.88 92 CYS A O 1
ATOM 730 N N . ILE A 1 93 ? -5.111 -10.722 34.800 1.00 62.91 93 ILE A N 1
ATOM 731 C CA . ILE A 1 93 ? -4.816 -11.312 36.118 1.00 62.91 93 ILE A CA 1
ATOM 732 C C . ILE A 1 93 ? -3.636 -12.272 35.985 1.00 62.91 93 ILE A C 1
ATOM 734 O O . ILE A 1 93 ? -2.809 -12.287 36.922 1.00 62.91 93 ILE A O 1
#

Sequence (93 aa):
MKRVLEGILAVLIAVLSCIVFINVILRYGFESSILSVDELSRYLFVWLTFIGAIVAFMDNAHVQVTFVVEKLSPANQRRLSLLTHSLILLLCI